Protein AF-A0A072VKY3-F1 (afdb_monomer_lite)

InterPro domains:
  IPR009810 Late nodulin domain [PF07127] (1-51)

Organism: Medicago truncatula (NCBI:txid3880)

Radius of gyration: 19.59 Å; chains: 1; bounding box: 49×13×49 Å

Foldseek 3Di:
DVVVVVVVVVVVVVVVVVVVVVVVVQWQFAPFLVSDDDDQFFRWGQDPRGTDTPGTDPNDDPDPDDPPDD

Secondary structure (DSSP, 8-state):
-HHHHHHHHHHHHHHHHHHHHHHHTT--B-SSGGGS---SSEEEEEETTEEEEEEE-TT---PPPPP---

Sequence (70 aa):
MAKTLKVMYTMVLFFSLFLVAKNVDAYVWCETVEDCFKSQYFIFDCINNQCINVGKNPKEPRYPGIPRDQ

Structure (mmCIF, N/CA/C/O backbone):
data_AF-A0A072VKY3-F1
#
_entry.id   AF-A0A072VKY3-F1
#
loop_
_atom_site.group_PDB
_atom_site.id
_atom_site.type_symbol
_atom_site.label_atom_id
_atom_site.label_alt_id
_atom_site.label_comp_id
_atom_site.label_asym_id
_atom_site.label_entity_id
_atom_site.label_seq_id
_atom_site.pdbx_PDB_ins_code
_atom_site.Cartn_x
_atom_site.Cartn_y
_atom_site.Cartn_z
_atom_site.occupancy
_atom_site.B_iso_or_equiv
_atom_site.auth_seq_id
_atom_site.auth_comp_id
_atom_site.auth_asym_id
_atom_site.auth_atom_id
_atom_site.pdbx_PDB_model_num
ATOM 1 N N . MET A 1 1 ? -24.272 -6.705 32.164 1.00 62.12 1 MET A N 1
ATOM 2 C CA . MET A 1 1 ? -23.952 -7.504 30.957 1.00 62.12 1 MET A CA 1
ATOM 3 C C . MET A 1 1 ? -24.317 -6.818 29.636 1.00 62.12 1 MET A C 1
ATOM 5 O O . MET A 1 1 ? -23.502 -6.860 28.727 1.00 62.12 1 MET A O 1
ATOM 9 N N . ALA A 1 2 ? -25.459 -6.122 29.517 1.00 70.31 2 ALA A N 1
ATOM 10 C CA . ALA A 1 2 ? -25.852 -5.444 28.267 1.00 70.31 2 ALA A CA 1
ATOM 11 C C . ALA A 1 2 ? -24.864 -4.360 27.770 1.00 70.31 2 ALA A C 1
ATOM 13 O O . ALA A 1 2 ? -24.636 -4.233 26.571 1.00 70.31 2 ALA A O 1
ATOM 14 N N . LYS A 1 3 ? -24.228 -3.605 28.682 1.00 79.38 3 LYS A N 1
ATOM 15 C CA . LYS A 1 3 ? -23.205 -2.598 28.329 1.00 79.38 3 LYS A CA 1
ATOM 16 C C . LYS A 1 3 ? -21.955 -3.221 27.698 1.00 79.38 3 LYS A C 1
ATOM 18 O O . LYS A 1 3 ? -21.482 -2.723 26.686 1.00 79.38 3 LYS A O 1
ATOM 23 N N . THR A 1 4 ? -21.453 -4.319 28.260 1.00 87.38 4 THR A N 1
ATOM 24 C CA . THR A 1 4 ? -20.252 -5.014 27.767 1.00 87.38 4 THR A CA 1
ATOM 25 C C . THR A 1 4 ? -20.480 -5.618 26.383 1.00 87.38 4 THR A C 1
ATOM 27 O O . THR A 1 4 ? -19.643 -5.462 25.500 1.00 87.38 4 THR A O 1
ATOM 30 N N . LEU A 1 5 ? -21.657 -6.219 26.168 1.00 86.62 5 LEU A N 1
ATOM 31 C CA . LEU A 1 5 ? -22.094 -6.721 24.861 1.00 86.62 5 LEU A CA 1
ATOM 32 C C . LEU A 1 5 ? -22.133 -5.612 23.806 1.00 86.62 5 LEU A C 1
ATOM 34 O O . LEU A 1 5 ? -21.634 -5.799 22.700 1.00 86.62 5 LEU A O 1
ATOM 38 N N . LYS A 1 6 ? -22.661 -4.436 24.164 1.00 87.00 6 LYS A N 1
ATOM 39 C CA . LYS A 1 6 ? -22.721 -3.283 23.259 1.00 87.00 6 LYS A CA 1
ATOM 40 C C . LYS A 1 6 ? -21.325 -2.807 22.845 1.00 87.00 6 LYS A C 1
ATOM 42 O O . LYS A 1 6 ? -21.105 -2.545 21.669 1.00 87.00 6 LYS A O 1
ATOM 47 N N . VAL A 1 7 ? -20.383 -2.758 23.791 1.00 91.50 7 VAL A N 1
ATOM 48 C CA . VAL A 1 7 ? -18.990 -2.363 23.524 1.00 91.50 7 VAL A CA 1
ATOM 49 C C . VAL A 1 7 ? -18.277 -3.390 22.640 1.00 91.50 7 VAL A C 1
ATOM 51 O O . VAL A 1 7 ? -17.654 -3.001 21.653 1.00 91.50 7 VAL A O 1
ATOM 54 N N . MET A 1 8 ? -18.411 -4.692 22.920 1.00 92.88 8 MET A N 1
ATOM 55 C CA . MET A 1 8 ? -17.839 -5.727 22.046 1.00 92.88 8 MET A CA 1
ATOM 56 C C . MET A 1 8 ? -18.386 -5.624 20.624 1.00 92.88 8 MET A C 1
ATOM 58 O O . MET A 1 8 ? -17.610 -5.657 19.673 1.00 92.88 8 MET A O 1
ATOM 62 N N . TYR A 1 9 ? -19.698 -5.439 20.474 1.00 93.81 9 TYR A N 1
ATOM 63 C CA . TYR A 1 9 ? -20.321 -5.342 19.158 1.00 93.81 9 TYR A CA 1
ATOM 64 C C . TYR A 1 9 ? -19.797 -4.141 18.362 1.00 93.81 9 TYR A C 1
ATOM 66 O O . TYR A 1 9 ? -19.473 -4.278 17.185 1.00 93.81 9 TYR A O 1
ATOM 74 N N . THR A 1 10 ? -19.621 -2.984 19.010 1.00 93.62 10 THR A N 1
ATOM 75 C CA . THR A 1 10 ? -19.024 -1.805 18.362 1.00 93.62 10 THR A CA 1
ATOM 76 C C . THR A 1 10 ? -17.562 -2.012 17.964 1.00 93.62 10 THR A C 1
ATOM 78 O O . THR A 1 10 ? -17.165 -1.556 16.896 1.00 93.62 10 THR A O 1
ATOM 81 N N . MET A 1 11 ? -16.773 -2.733 18.769 1.00 94.31 11 MET A N 1
ATOM 82 C CA . MET A 1 11 ? -15.371 -3.030 18.444 1.00 94.31 11 MET A CA 1
ATOM 83 C C . MET A 1 11 ? -15.268 -3.990 17.260 1.00 94.31 11 MET A C 1
ATOM 85 O O . MET A 1 11 ? -14.517 -3.732 16.325 1.00 94.31 11 MET A O 1
ATOM 89 N N . VAL A 1 12 ? -16.070 -5.059 17.254 1.00 94.75 12 VAL A N 1
ATOM 90 C CA . VAL A 1 12 ? -16.128 -6.012 16.135 1.00 94.75 12 VAL A CA 1
ATOM 91 C C . VAL A 1 12 ? -16.542 -5.308 14.842 1.00 94.75 12 VAL A C 1
ATOM 93 O O . VAL A 1 12 ? -15.916 -5.529 13.806 1.00 94.75 12 VAL A O 1
ATOM 96 N N . LEU A 1 13 ? -17.540 -4.422 14.896 1.00 94.25 13 LEU A N 1
ATOM 97 C CA . LEU A 1 13 ? -17.943 -3.600 13.751 1.00 94.25 13 LEU A CA 1
ATOM 98 C C . LEU A 1 13 ? -16.799 -2.717 13.245 1.00 94.25 13 LEU A C 1
ATOM 100 O O . LEU A 1 13 ? -16.531 -2.697 12.045 1.00 94.25 13 LEU A O 1
ATOM 104 N N . PHE A 1 14 ? -16.102 -2.027 14.149 1.00 92.81 14 PHE A N 1
ATOM 105 C CA . PHE A 1 14 ? -14.986 -1.156 13.791 1.00 92.81 14 PHE A CA 1
ATOM 106 C C . PHE A 1 14 ? -13.843 -1.933 13.123 1.00 92.81 14 PHE A C 1
ATOM 108 O O . PHE A 1 14 ? -13.378 -1.543 12.053 1.00 92.81 14 PHE A O 1
ATOM 115 N N . PHE A 1 15 ? -13.439 -3.073 13.693 1.00 91.00 15 PHE A N 1
ATOM 116 C CA . PHE A 1 15 ? -12.397 -3.918 13.105 1.00 91.00 15 PHE A CA 1
ATOM 117 C C . PHE A 1 15 ? -12.820 -4.527 11.769 1.00 91.00 15 PHE A C 1
ATOM 119 O O . PHE A 1 15 ? -12.007 -4.591 10.852 1.00 91.00 15 PHE A O 1
ATOM 126 N N . SER A 1 16 ? -14.086 -4.924 11.626 1.00 89.50 16 SER A N 1
ATOM 127 C CA . SER A 1 16 ? -14.610 -5.464 10.364 1.00 89.50 16 SER A CA 1
ATOM 128 C C . SER A 1 16 ? -14.550 -4.420 9.249 1.00 89.50 16 SER A C 1
ATOM 130 O O . SER A 1 16 ? -14.047 -4.705 8.165 1.00 89.50 16 SER A O 1
ATOM 132 N N . LEU A 1 17 ? -14.989 -3.188 9.524 1.00 88.69 17 LEU A N 1
ATOM 133 C CA . LEU A 1 17 ? -14.913 -2.078 8.568 1.00 88.69 17 LEU A CA 1
ATOM 134 C C . LEU A 1 17 ? -13.465 -1.715 8.224 1.00 88.69 17 LEU A C 1
ATOM 136 O O . LEU A 1 17 ? -13.149 -1.488 7.058 1.00 88.69 17 LEU A O 1
ATOM 140 N N . PHE A 1 18 ? -12.575 -1.708 9.216 1.00 86.00 18 PHE A N 1
ATOM 141 C CA . PHE A 1 18 ? -11.155 -1.441 9.001 1.00 86.00 18 PHE A CA 1
ATOM 142 C C . PHE A 1 18 ? -10.485 -2.518 8.138 1.00 86.00 18 PHE A C 1
ATOM 144 O O . PHE A 1 18 ? -9.724 -2.197 7.228 1.00 86.00 18 PHE A O 1
ATOM 151 N N . LEU A 1 19 ? -10.798 -3.794 8.377 1.00 80.25 19 LEU A N 1
ATOM 152 C CA . LEU A 1 19 ? -10.305 -4.909 7.570 1.00 80.25 19 LEU A CA 1
ATOM 153 C C . LEU A 1 19 ? -10.835 -4.844 6.136 1.00 80.25 19 LEU A C 1
ATOM 155 O O . LEU A 1 19 ? -10.077 -5.106 5.207 1.00 80.25 19 LEU A O 1
ATOM 159 N N . VAL A 1 20 ? -12.098 -4.465 5.929 1.00 80.12 20 VAL A N 1
ATOM 160 C CA . VAL A 1 20 ? -12.641 -4.242 4.579 1.00 80.12 20 VAL A CA 1
ATOM 161 C C . VAL A 1 20 ? -11.899 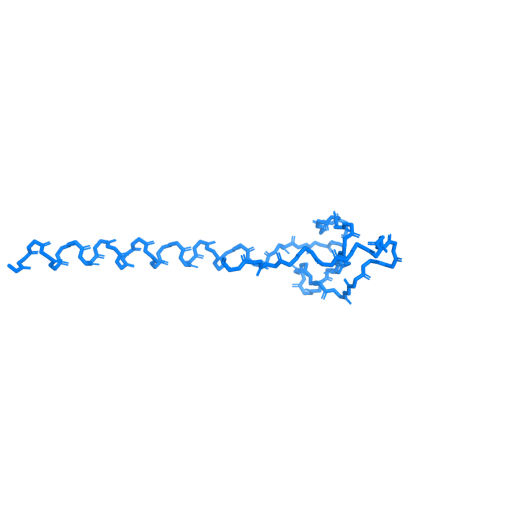-3.097 3.889 1.00 80.12 20 VAL A C 1
ATOM 163 O O . VAL A 1 20 ? -11.412 -3.286 2.780 1.00 80.12 20 VAL A O 1
ATOM 166 N N . ALA A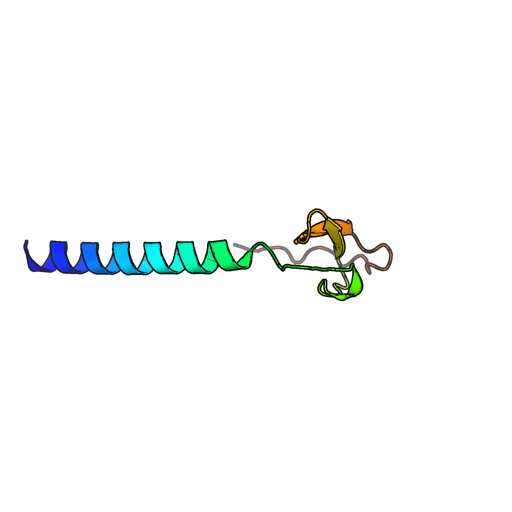 1 21 ? -11.716 -1.955 4.556 1.00 77.56 21 ALA A N 1
ATOM 167 C CA . ALA A 1 21 ? -10.968 -0.825 4.002 1.00 77.56 21 ALA A CA 1
ATOM 168 C C . ALA A 1 21 ? -9.509 -1.191 3.670 1.00 77.56 21 ALA A C 1
ATOM 170 O O . ALA A 1 21 ? -9.003 -0.814 2.619 1.00 77.56 21 ALA A O 1
ATOM 171 N N . LYS A 1 22 ? -8.842 -1.984 4.520 1.00 69.06 22 LYS A N 1
ATOM 172 C CA . LYS A 1 22 ? -7.479 -2.472 4.257 1.00 69.06 22 LYS A CA 1
ATOM 173 C C . LYS A 1 22 ? -7.407 -3.519 3.143 1.00 69.06 22 LYS A C 1
ATOM 175 O O . LYS A 1 22 ? -6.381 -3.594 2.479 1.00 69.06 22 LYS A O 1
ATOM 180 N N . ASN A 1 23 ? -8.463 -4.300 2.917 1.00 62.72 23 ASN A N 1
ATOM 181 C CA . ASN A 1 23 ? -8.540 -5.212 1.770 1.00 62.72 23 ASN A CA 1
ATOM 182 C C . ASN A 1 23 ? -8.793 -4.467 0.447 1.00 62.72 23 ASN A C 1
ATOM 184 O O . ASN A 1 23 ? -8.359 -4.939 -0.599 1.00 62.72 23 ASN A O 1
ATOM 188 N N . VAL A 1 24 ? -9.431 -3.291 0.481 1.00 58.28 24 VAL A N 1
ATOM 189 C CA . VAL A 1 24 ? -9.540 -2.399 -0.692 1.00 58.28 24 VAL A CA 1
ATOM 190 C C . VAL A 1 24 ? -8.173 -1.798 -1.074 1.00 58.28 24 VAL A C 1
ATOM 192 O O . VAL A 1 24 ? -7.952 -1.453 -2.227 1.00 58.28 24 VAL A O 1
ATOM 195 N N . ASP A 1 25 ? -7.225 -1.752 -0.136 1.00 55.62 25 ASP A N 1
ATOM 196 C CA . ASP A 1 25 ? -5.898 -1.132 -0.279 1.00 55.62 25 ASP A CA 1
ATOM 197 C C . ASP A 1 25 ? -4.842 -2.007 -0.995 1.00 55.62 25 ASP A C 1
ATOM 199 O O . ASP A 1 25 ? -3.698 -1.583 -1.147 1.00 55.62 25 ASP A O 1
ATOM 203 N N . ALA A 1 26 ? -5.160 -3.242 -1.405 1.00 58.34 26 ALA A N 1
ATOM 204 C CA . ALA A 1 26 ? -4.140 -4.173 -1.912 1.00 58.34 26 ALA A CA 1
ATOM 205 C C . ALA A 1 26 ? -4.006 -4.223 -3.442 1.00 58.34 26 ALA A C 1
ATOM 207 O O . ALA A 1 26 ? -3.001 -4.725 -3.943 1.00 58.34 26 ALA A O 1
ATOM 208 N N . TYR A 1 27 ? -4.983 -3.704 -4.187 1.00 62.69 27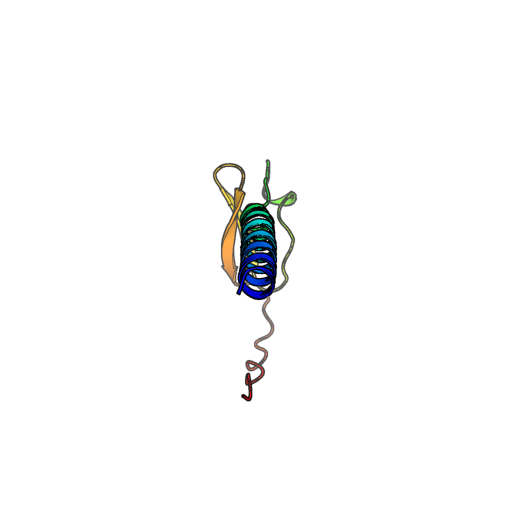 TYR A N 1
ATOM 209 C CA . TYR A 1 27 ? -4.981 -3.784 -5.646 1.00 62.69 27 TYR A CA 1
ATOM 210 C C . TYR A 1 27 ? -5.072 -2.388 -6.242 1.00 62.69 27 TYR A C 1
ATOM 212 O O . TYR A 1 27 ? -6.155 -1.859 -6.483 1.00 62.69 27 TYR A O 1
ATOM 220 N N . VAL A 1 28 ? -3.903 -1.789 -6.473 1.00 76.06 28 VAL A N 1
ATOM 221 C CA . VAL A 1 28 ? -3.807 -0.583 -7.297 1.00 76.06 28 VAL A CA 1
ATOM 222 C C . VAL A 1 28 ? -4.162 -0.990 -8.719 1.00 76.06 28 VAL A C 1
ATOM 224 O O . VAL A 1 28 ? -3.457 -1.801 -9.325 1.00 76.06 28 VAL A O 1
ATOM 227 N N . TRP A 1 29 ? -5.284 -0.470 -9.209 1.00 86.00 29 TRP A N 1
ATOM 228 C CA . TRP A 1 29 ? -5.708 -0.676 -10.585 1.00 86.00 29 TRP A CA 1
ATOM 229 C C . TRP A 1 29 ? -4.757 0.053 -11.536 1.00 86.00 29 TRP A C 1
ATOM 231 O O . TRP A 1 29 ? -4.339 1.173 -11.243 1.00 86.00 29 TRP A O 1
ATOM 241 N N . CYS A 1 30 ? -4.4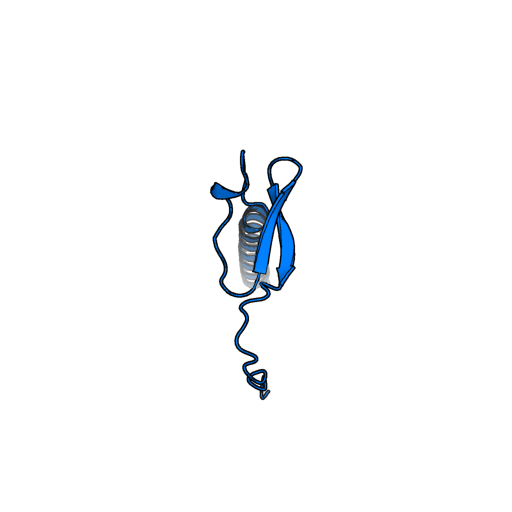20 -0.575 -12.656 1.00 88.62 30 CYS A N 1
ATOM 242 C CA . CYS A 1 30 ? -3.527 -0.010 -13.665 1.00 88.62 30 CYS A CA 1
ATOM 243 C C . CYS A 1 30 ? -4.014 -0.343 -15.079 1.00 88.62 30 CYS A C 1
ATOM 245 O O . CYS A 1 30 ? -4.635 -1.385 -15.314 1.00 88.62 30 CYS A O 1
ATOM 247 N N . GLU A 1 31 ? -3.717 0.538 -16.027 1.00 92.00 31 GLU A N 1
ATOM 248 C CA . GLU A 1 31 ? -3.859 0.284 -17.463 1.00 92.00 31 GLU A CA 1
ATOM 249 C C . GLU A 1 31 ? -2.488 -0.025 -18.079 1.00 92.00 31 GLU A C 1
ATOM 251 O O . GLU A 1 31 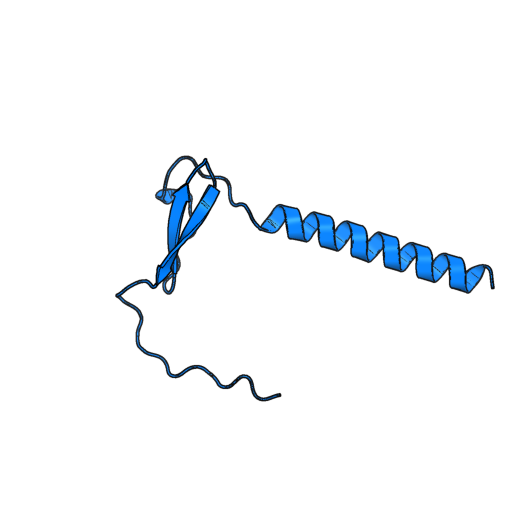? -2.361 -0.880 -18.957 1.00 92.00 31 GLU A O 1
ATOM 256 N N . THR A 1 32 ? -1.442 0.613 -17.553 1.00 88.50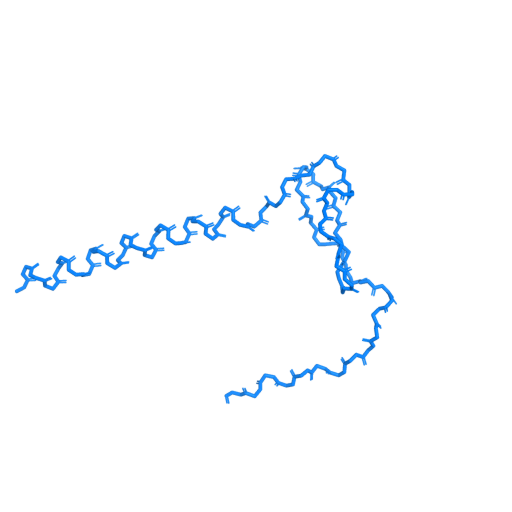 32 THR A N 1
ATOM 257 C CA . THR A 1 32 ? -0.046 0.443 -17.952 1.00 88.50 32 THR A CA 1
ATOM 258 C C . THR A 1 32 ? 0.880 0.371 -16.733 1.00 88.50 32 THR A C 1
ATOM 260 O O . THR A 1 32 ? 0.516 0.736 -15.617 1.00 88.50 32 THR A O 1
ATOM 263 N N . VAL A 1 33 ? 2.125 -0.076 -16.933 1.00 87.31 33 VAL A N 1
ATOM 264 C CA . VAL A 1 33 ? 3.163 -0.103 -15.878 1.00 87.31 33 VAL A CA 1
ATOM 265 C C . VAL A 1 33 ? 3.442 1.283 -15.286 1.00 87.31 33 VAL A C 1
ATOM 267 O O . VAL A 1 33 ? 3.868 1.389 -14.137 1.00 87.31 33 VAL A O 1
ATOM 270 N N . GLU A 1 34 ? 3.209 2.353 -16.046 1.00 87.75 34 GLU A N 1
ATOM 271 C CA . GLU A 1 34 ? 3.461 3.727 -15.599 1.00 87.75 34 GLU A CA 1
ATOM 272 C C . GLU A 1 34 ? 2.469 4.198 -14.529 1.00 87.75 34 GLU A C 1
ATOM 274 O O . GLU A 1 34 ? 2.819 5.072 -13.733 1.00 87.75 34 GLU A O 1
ATOM 279 N N . ASP A 1 35 ? 1.289 3.572 -14.463 1.00 85.94 35 ASP A N 1
ATOM 280 C CA . ASP A 1 35 ? 0.275 3.823 -13.433 1.00 85.94 35 ASP A CA 1
ATOM 281 C C . ASP A 1 35 ? 0.680 3.233 -12.075 1.00 85.94 35 ASP A C 1
ATOM 283 O O . ASP A 1 35 ? 0.183 3.642 -11.022 1.00 85.94 35 ASP A O 1
ATOM 287 N N . CYS A 1 36 ? 1.606 2.270 -12.080 1.00 85.88 36 CYS A N 1
ATOM 288 C CA . CYS A 1 36 ? 2.111 1.656 -10.867 1.00 85.88 36 CYS A CA 1
ATOM 289 C C . CYS A 1 36 ? 3.133 2.550 -10.164 1.00 85.88 36 CYS A C 1
ATOM 291 O O . CYS A 1 36 ? 3.968 3.225 -10.770 1.00 85.88 36 CYS A O 1
ATOM 293 N N . PHE A 1 37 ? 3.102 2.519 -8.831 1.00 81.06 37 PHE A N 1
ATOM 294 C CA . PHE A 1 37 ? 3.997 3.336 -8.023 1.00 81.06 37 PHE A CA 1
ATOM 295 C C . PHE A 1 37 ? 5.461 2.972 -8.294 1.00 81.06 37 PHE A C 1
ATOM 297 O O . PHE A 1 37 ? 5.878 1.819 -8.152 1.00 81.06 37 PHE A O 1
ATOM 304 N N . LYS A 1 38 ? 6.276 3.973 -8.633 1.00 80.56 38 LYS A N 1
ATOM 305 C CA . LYS A 1 38 ? 7.719 3.782 -8.798 1.00 80.56 38 LYS A CA 1
ATOM 306 C C . LYS A 1 38 ? 8.358 3.596 -7.427 1.00 80.56 38 LYS A C 1
ATOM 308 O O . LYS A 1 38 ? 8.497 4.547 -6.661 1.00 80.56 38 LYS A O 1
ATOM 313 N N . SER A 1 39 ? 8.765 2.369 -7.123 1.00 78.69 39 SER A N 1
ATOM 314 C CA . SER A 1 39 ? 9.562 2.062 -5.938 1.00 78.69 39 SER A CA 1
ATOM 315 C C . SER A 1 39 ? 11.046 1.988 -6.285 1.00 78.69 39 SER A C 1
ATOM 317 O O . SER A 1 39 ? 11.438 1.503 -7.345 1.00 78.69 39 SER A O 1
ATOM 319 N N . GLN A 1 40 ? 11.887 2.457 -5.364 1.00 78.12 40 GLN A N 1
ATOM 320 C CA . GLN A 1 40 ? 13.343 2.314 -5.464 1.00 78.12 40 GLN A CA 1
ATOM 321 C C . GLN A 1 40 ? 13.808 0.880 -5.166 1.00 78.12 40 GLN A C 1
ATOM 323 O O . GLN A 1 40 ? 14.902 0.500 -5.569 1.00 78.12 40 GLN A O 1
ATOM 328 N N . TYR A 1 41 ? 12.974 0.090 -4.482 1.00 79.81 41 TYR A N 1
ATOM 329 C CA . TYR A 1 41 ? 13.308 -1.254 -4.001 1.00 79.81 41 TYR A CA 1
ATOM 330 C C . TYR A 1 41 ? 12.590 -2.353 -4.778 1.00 79.81 41 TYR A C 1
ATOM 332 O O . TYR A 1 41 ? 13.131 -3.439 -4.958 1.00 79.81 41 TYR A O 1
ATOM 340 N N . PHE A 1 42 ? 11.380 -2.077 -5.258 1.00 82.12 42 PHE A N 1
ATOM 341 C CA . PHE A 1 42 ? 10.528 -3.062 -5.915 1.00 82.12 42 PHE A CA 1
ATOM 342 C C . PHE A 1 42 ? 10.227 -2.649 -7.350 1.00 82.12 42 PHE A C 1
ATOM 344 O O . PHE A 1 42 ? 10.096 -1.463 -7.655 1.00 82.12 42 PHE A O 1
ATOM 351 N N . ILE A 1 43 ? 10.128 -3.642 -8.225 1.00 84.56 43 ILE A N 1
ATOM 352 C CA . ILE A 1 43 ? 9.643 -3.479 -9.591 1.00 84.56 43 ILE A CA 1
ATOM 353 C C . ILE A 1 43 ? 8.194 -3.949 -9.592 1.00 84.56 43 ILE A C 1
ATOM 355 O O . ILE A 1 43 ? 7.906 -5.076 -9.188 1.00 84.56 43 ILE A O 1
ATOM 359 N N . PHE A 1 44 ? 7.296 -3.075 -10.030 1.00 87.38 44 PHE A N 1
ATOM 360 C CA . PHE A 1 44 ? 5.887 -3.392 -10.213 1.00 87.38 44 PHE A CA 1
ATOM 361 C C . PHE A 1 44 ? 5.584 -3.513 -11.702 1.00 87.38 44 PHE A C 1
ATOM 363 O O . PHE A 1 44 ? 6.113 -2.740 -12.500 1.00 87.38 44 PHE A O 1
ATOM 370 N N . ASP A 1 45 ? 4.743 -4.478 -12.046 1.00 88.31 45 ASP A N 1
ATOM 371 C CA . ASP A 1 45 ? 4.213 -4.687 -13.388 1.00 88.31 45 ASP A CA 1
ATOM 372 C C . ASP A 1 45 ? 2.683 -4.624 -13.352 1.00 88.31 45 ASP A C 1
ATOM 374 O O . ASP A 1 45 ? 2.078 -4.891 -12.310 1.00 88.31 45 ASP A O 1
ATOM 378 N N . CYS A 1 46 ? 2.060 -4.271 -14.471 1.00 90.31 46 CYS A N 1
ATOM 379 C CA . CYS A 1 46 ? 0.611 -4.216 -14.583 1.00 90.31 46 CYS A CA 1
ATOM 380 C C . CYS A 1 46 ? 0.083 -5.530 -15.165 1.00 90.31 46 CYS A C 1
ATOM 382 O O . CYS A 1 46 ? 0.147 -5.766 -16.371 1.00 90.31 46 CYS A O 1
ATOM 384 N N . ILE A 1 47 ? -0.452 -6.397 -14.307 1.00 89.75 47 ILE A N 1
ATOM 385 C CA . ILE A 1 47 ? -0.951 -7.720 -14.691 1.00 89.75 47 ILE A CA 1
ATOM 386 C C . ILE A 1 47 ? -2.421 -7.812 -14.298 1.00 89.75 47 ILE A C 1
ATOM 388 O O . ILE A 1 47 ? -2.773 -7.600 -13.141 1.00 89.75 47 ILE A O 1
ATOM 392 N N . ASN A 1 48 ? -3.288 -8.140 -15.260 1.00 90.44 48 ASN A N 1
ATOM 393 C CA . ASN A 1 48 ? -4.744 -8.196 -15.069 1.00 90.44 48 ASN A CA 1
ATOM 394 C C . ASN A 1 48 ? -5.319 -6.898 -14.473 1.00 90.44 48 ASN A C 1
ATOM 396 O O . ASN A 1 48 ? -6.160 -6.937 -13.575 1.00 90.44 48 ASN A O 1
ATOM 400 N N . ASN A 1 49 ? -4.828 -5.754 -14.959 1.00 91.19 49 ASN A N 1
ATOM 401 C CA . ASN A 1 49 ? -5.173 -4.425 -14.461 1.00 91.19 49 ASN A CA 1
ATOM 402 C C . ASN A 1 49 ? -4.865 -4.207 -12.974 1.00 91.19 49 ASN A C 1
ATOM 404 O O . ASN A 1 49 ? -5.549 -3.438 -12.303 1.00 91.19 49 ASN A O 1
ATOM 408 N N . GLN A 1 50 ? -3.856 -4.894 -12.443 1.00 89.44 50 GLN A N 1
ATOM 409 C CA . GLN A 1 50 ? -3.393 -4.738 -11.071 1.00 89.44 50 GLN A CA 1
ATOM 410 C C . GLN A 1 50 ? -1.873 -4.599 -11.040 1.00 89.44 50 GLN A C 1
ATOM 412 O O . GLN A 1 50 ? -1.159 -5.314 -11.743 1.00 89.44 50 GLN A O 1
ATOM 417 N N . CYS A 1 51 ? -1.368 -3.707 -10.193 1.00 87.62 51 CYS A N 1
ATOM 418 C CA . CYS A 1 51 ? 0.065 -3.590 -9.954 1.00 87.62 51 CYS A CA 1
ATOM 419 C C . CYS A 1 51 ? 0.566 -4.769 -9.111 1.00 87.62 51 CYS A C 1
ATOM 421 O O . CYS A 1 51 ? 0.264 -4.866 -7.920 1.00 87.62 51 CYS A O 1
ATOM 423 N N . ILE A 1 52 ? 1.364 -5.648 -9.712 1.00 86.88 52 ILE A N 1
ATOM 424 C CA . ILE A 1 52 ? 1.955 -6.823 -9.066 1.00 86.88 52 ILE A CA 1
ATOM 425 C C . ILE A 1 52 ? 3.460 -6.614 -8.913 1.00 86.88 52 ILE A C 1
ATOM 427 O O . ILE A 1 52 ? 4.141 -6.184 -9.837 1.00 86.88 52 ILE A O 1
ATOM 431 N N . ASN A 1 53 ? 4.003 -6.933 -7.737 1.00 87.25 53 ASN A N 1
ATOM 432 C CA . ASN A 1 53 ? 5.447 -6.930 -7.515 1.00 87.25 53 ASN A CA 1
ATOM 433 C C . ASN A 1 53 ? 6.094 -8.109 -8.260 1.00 87.25 53 ASN A C 1
ATOM 435 O O . ASN A 1 53 ? 5.842 -9.266 -7.922 1.00 87.25 53 ASN A O 1
ATOM 439 N N . VAL A 1 54 ? 6.936 -7.806 -9.246 1.00 89.06 54 VAL A N 1
ATOM 440 C CA . VAL A 1 54 ? 7.625 -8.799 -10.086 1.00 89.06 54 VAL A CA 1
ATOM 441 C C . VAL A 1 54 ? 9.094 -8.993 -9.705 1.00 89.06 54 VAL A C 1
ATOM 443 O O . VAL A 1 54 ? 9.759 -9.876 -10.246 1.00 89.06 54 VAL A O 1
ATOM 446 N N . GLY A 1 55 ? 9.625 -8.214 -8.757 1.00 84.44 55 GLY A N 1
ATOM 447 C CA . GLY A 1 55 ? 11.000 -8.386 -8.298 1.00 84.44 55 GLY A CA 1
ATOM 448 C C . GLY A 1 55 ? 11.582 -7.202 -7.535 1.00 84.44 55 GLY A C 1
ATOM 449 O O . GLY A 1 55 ? 10.913 -6.216 -7.225 1.00 84.44 55 GLY A O 1
ATOM 450 N N . LYS A 1 56 ? 12.879 -7.304 -7.232 1.00 81.81 56 LYS A N 1
ATOM 451 C CA . LYS A 1 56 ? 13.661 -6.219 -6.628 1.00 81.81 56 LYS A CA 1
ATOM 452 C C . LYS A 1 56 ? 14.322 -5.364 -7.698 1.00 81.81 56 LYS A C 1
ATOM 454 O O . LYS A 1 56 ? 14.745 -5.878 -8.733 1.00 81.81 56 LYS A O 1
ATOM 459 N N . ASN A 1 57 ? 14.432 -4.067 -7.441 1.00 75.81 57 ASN A N 1
ATOM 460 C CA . ASN A 1 57 ? 15.077 -3.149 -8.365 1.00 75.81 57 ASN A CA 1
ATOM 461 C C . ASN A 1 57 ? 16.605 -3.369 -8.329 1.00 75.81 57 ASN A C 1
ATOM 463 O O . ASN A 1 57 ? 17.209 -3.225 -7.269 1.00 75.81 57 ASN A O 1
ATOM 467 N N . PRO A 1 58 ? 17.279 -3.693 -9.449 1.00 67.88 58 PRO A N 1
ATOM 468 C CA . PRO A 1 58 ? 18.711 -4.014 -9.450 1.00 67.88 58 PRO A CA 1
ATOM 469 C C . PRO A 1 58 ? 19.624 -2.825 -9.103 1.00 67.88 58 PRO A C 1
ATOM 471 O O . PRO A 1 58 ? 20.819 -3.015 -8.899 1.00 67.88 58 PRO A O 1
ATOM 474 N N . LYS A 1 59 ? 19.078 -1.603 -9.010 1.00 65.25 59 LYS A N 1
ATOM 475 C CA . LYS A 1 59 ? 19.791 -0.418 -8.505 1.00 65.25 59 LYS A CA 1
ATOM 476 C C . LYS A 1 59 ? 19.824 -0.324 -6.976 1.00 65.25 59 LYS A C 1
ATOM 478 O O . LYS A 1 59 ? 20.280 0.690 -6.458 1.00 65.25 59 LYS A O 1
ATOM 483 N N . GLU A 1 60 ? 19.336 -1.337 -6.263 1.00 58.66 60 GLU A N 1
ATOM 484 C CA . GLU A 1 60 ? 19.287 -1.354 -4.804 1.00 58.66 60 GLU A CA 1
ATOM 485 C C . GLU A 1 60 ? 20.693 -1.161 -4.195 1.00 58.66 60 GLU A C 1
ATOM 487 O O . GLU A 1 60 ? 21.558 -2.032 -4.347 1.00 58.66 60 GLU A O 1
ATOM 492 N N . PRO A 1 61 ? 20.965 -0.045 -3.483 1.00 54.19 61 PRO A N 1
ATOM 493 C CA . PRO A 1 61 ? 22.108 -0.003 -2.592 1.00 54.19 61 PRO A CA 1
ATOM 494 C C . PRO A 1 61 ? 21.863 -1.052 -1.508 1.00 54.19 61 PRO A C 1
ATOM 496 O O . PRO A 1 61 ? 20.831 -1.038 -0.837 1.00 54.19 61 PRO A O 1
ATOM 499 N N . ARG A 1 62 ? 22.807 -1.987 -1.369 1.00 54.69 62 ARG A N 1
ATOM 500 C CA . ARG A 1 62 ? 22.805 -3.066 -0.376 1.00 54.69 62 ARG A CA 1
ATOM 501 C C . ARG A 1 62 ? 22.898 -2.461 1.036 1.00 54.69 62 ARG A C 1
ATOM 503 O O . ARG A 1 62 ? 23.962 -2.488 1.644 1.00 54.69 62 ARG A O 1
ATOM 510 N N . TYR A 1 63 ? 21.815 -1.877 1.547 1.00 56.53 63 TYR A N 1
ATOM 511 C CA . TYR A 1 63 ? 21.743 -1.477 2.947 1.00 56.53 63 TYR A CA 1
ATOM 512 C C . TYR A 1 63 ? 21.590 -2.744 3.796 1.00 56.53 63 TYR A C 1
ATOM 514 O O . TYR A 1 63 ? 20.710 -3.563 3.512 1.00 56.53 63 TYR A O 1
ATOM 522 N N . PRO A 1 64 ? 22.451 -2.952 4.809 1.00 50.84 64 PRO A N 1
ATOM 523 C CA . PRO A 1 64 ? 22.260 -4.038 5.753 1.00 50.84 64 PRO A CA 1
ATOM 524 C C . PRO A 1 64 ? 20.912 -3.807 6.435 1.00 50.84 64 PRO A C 1
ATOM 526 O O . PRO A 1 64 ? 20.608 -2.687 6.846 1.00 50.84 64 PRO A O 1
ATOM 529 N N . GLY A 1 65 ? 20.074 -4.845 6.470 1.00 53.97 65 GLY A N 1
ATOM 530 C CA . GLY A 1 65 ? 18.746 -4.756 7.062 1.00 53.97 65 GLY A CA 1
ATOM 531 C C . GLY A 1 65 ? 18.838 -4.153 8.458 1.00 53.97 65 GLY A C 1
ATOM 532 O O . GLY A 1 65 ? 19.633 -4.611 9.275 1.00 53.97 65 GLY A O 1
ATOM 533 N N . ILE A 1 66 ? 18.048 -3.108 8.709 1.00 52.06 66 ILE A N 1
ATOM 534 C CA . ILE A 1 66 ? 17.853 -2.578 10.056 1.00 52.06 66 ILE A CA 1
ATOM 535 C C . ILE A 1 66 ? 17.301 -3.748 10.878 1.00 52.06 66 ILE A C 1
ATOM 537 O O . ILE A 1 66 ? 16.246 -4.281 10.506 1.00 52.06 66 ILE A O 1
ATOM 541 N N . PRO A 1 67 ? 18.005 -4.213 11.924 1.00 45.56 67 PRO A N 1
ATOM 542 C CA . PRO A 1 67 ? 17.462 -5.251 12.773 1.00 45.56 67 PRO A CA 1
ATOM 543 C C . PRO A 1 67 ? 16.161 -4.711 13.368 1.00 45.56 67 PRO A C 1
ATOM 545 O O . PRO A 1 67 ? 16.103 -3.608 13.909 1.00 45.56 67 PRO A O 1
ATOM 548 N N . ARG A 1 68 ? 15.072 -5.463 13.177 1.00 51.09 68 ARG A N 1
ATOM 549 C CA . ARG A 1 68 ? 13.854 -5.251 13.957 1.00 51.09 68 ARG A CA 1
ATOM 550 C C . ARG A 1 68 ? 14.138 -5.798 15.344 1.00 51.09 68 ARG A C 1
ATOM 552 O O . ARG A 1 68 ? 13.794 -6.941 15.638 1.00 51.09 68 ARG A O 1
ATOM 559 N N . ASP A 1 69 ? 14.836 -4.992 16.128 1.00 49.62 69 ASP A N 1
ATOM 560 C CA . ASP A 1 69 ? 14.973 -5.218 17.552 1.00 49.62 69 ASP A CA 1
ATOM 561 C C . ASP A 1 69 ? 13.571 -5.120 18.169 1.00 49.62 69 ASP A C 1
ATOM 563 O O . ASP A 1 69 ? 12.794 -4.211 17.858 1.00 49.62 69 ASP A O 1
ATOM 567 N N . GLN A 1 70 ? 13.253 -6.177 18.915 1.00 41.66 70 GLN A N 1
ATOM 568 C CA . GLN A 1 70 ? 12.010 -6.457 19.633 1.00 41.66 70 GLN A CA 1
ATOM 569 C C . GLN A 1 70 ? 11.664 -5.396 20.673 1.00 41.66 70 GLN A C 1
ATOM 571 O O . GLN A 1 70 ? 12.599 -4.861 21.309 1.00 41.66 70 GLN A O 1
#

pLDDT: mean 77.79, std 14.71, range [41.66, 94.75]